Protein AF-A0A7C6BB40-F1 (afdb_monomer)

Solvent-accessible surface area (backbone atoms only — not comparable to full-atom values): 4400 Å² total; per-residue (Å²): 140,40,76,38,75,53,89,73,79,92,63,88,32,93,41,72,64,56,51,50,53,52,54,49,50,55,51,51,53,36,46,74,73,58,32,79,43,77,45,73,53,94,65,64,63,58,41,56,11,36,70,70,33,70,74,32,50,72,30,72,70,52,21,52,51,50,35,53,58,56,60,74,77,109

pLDDT: mean 93.39, std 7.37, range [51.66, 98.56]

Foldseek 3Di:
DAEEEDPDDQDADPDPVSLVVVVVVVVVVCVVVVHPYYDYDPCSLLNVLNVVPDVQNVDDVSSVVRSVVVVVVD

Sequence (74 aa):
MKIATACYPIDWMEGMGCYGDKLGGWVAEAAGQGAELLVFPEYAAMEL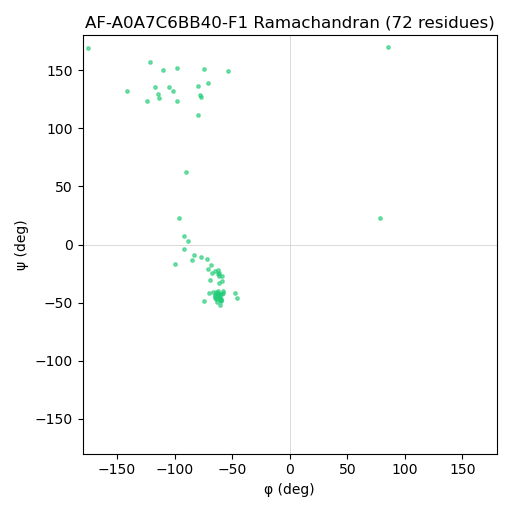AALEGRAVAGDLEASLRAVSARMAEV

Radius of gyration: 13.67 Å; Cα contacts (8 Å, |Δi|>4): 73; chains: 1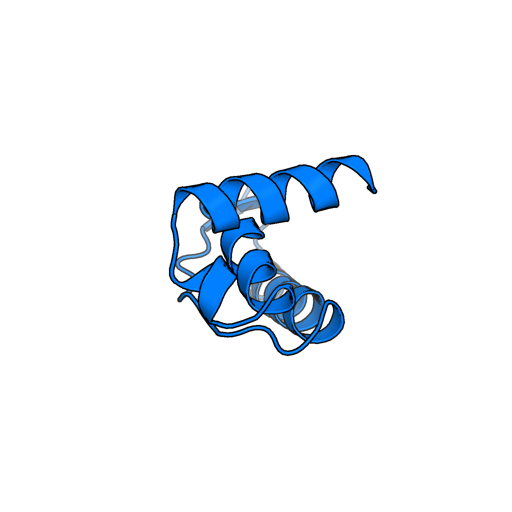; bounding box: 35×24×36 Å

Secondary structure (DSSP, 8-state):
--EEE--PPP---SSHHHHHHHHHHHHHHHHHTT-SEEE--TTGGGGGGGGG-HHHHTSHHHHHHHHHHHHTT-

Mean predicted aligned error: 3.2 Å

Structure (mmCIF, N/CA/C/O backbone):
data_AF-A0A7C6BB40-F1
#
_entry.id   AF-A0A7C6BB40-F1
#
loop_
_atom_site.group_PDB
_atom_site.id
_atom_site.type_symbol
_atom_site.label_atom_id
_atom_site.label_alt_id
_atom_site.label_comp_id
_atom_site.label_asym_id
_atom_site.label_entity_id
_atom_site.label_seq_id
_atom_site.pdbx_PDB_ins_code
_atom_site.Cartn_x
_atom_site.Cartn_y
_atom_site.Cartn_z
_atom_site.occupancy
_atom_site.B_iso_or_equiv
_atom_site.auth_seq_id
_atom_site.auth_comp_id
_atom_site.auth_asym_id
_atom_site.auth_atom_id
_atom_site.pdbx_PDB_model_num
ATOM 1 N N . MET A 1 1 ? -11.193 3.402 21.728 1.00 90.69 1 MET A N 1
ATOM 2 C CA . MET A 1 1 ? -9.973 3.312 20.914 1.00 90.69 1 MET A CA 1
ATOM 3 C C . MET A 1 1 ? -9.790 1.905 20.377 1.00 90.69 1 MET A C 1
ATOM 5 O O . MET A 1 1 ? -9.247 1.049 21.069 1.00 90.69 1 MET A O 1
ATOM 9 N N . LYS A 1 2 ? -10.276 1.665 19.156 1.00 97.81 2 LYS A N 1
ATOM 10 C CA . LYS A 1 2 ? -10.005 0.445 18.380 1.00 97.81 2 LYS A CA 1
ATOM 11 C C . LYS A 1 2 ? -8.934 0.738 17.327 1.00 97.81 2 LYS A C 1
ATOM 13 O O . LYS A 1 2 ? -9.036 1.734 16.620 1.00 97.81 2 LYS A O 1
ATOM 18 N N . ILE A 1 3 ? -7.922 -0.120 17.225 1.00 97.94 3 ILE A N 1
ATOM 19 C CA . ILE A 1 3 ? -6.815 0.019 16.267 1.00 97.94 3 ILE A CA 1
ATOM 20 C C . ILE A 1 3 ? -6.856 -1.173 15.308 1.00 97.94 3 ILE A C 1
ATOM 22 O O . ILE A 1 3 ? -7.045 -2.306 15.751 1.00 97.94 3 ILE A O 1
ATOM 26 N N . ALA A 1 4 ? -6.692 -0.913 14.014 1.00 98.19 4 ALA A N 1
ATOM 27 C CA . ALA A 1 4 ? -6.551 -1.916 12.966 1.00 98.19 4 ALA A CA 1
ATOM 28 C C . ALA A 1 4 ? -5.118 -1.930 12.417 1.00 98.19 4 ALA A C 1
ATOM 30 O O . ALA A 1 4 ? -4.436 -0.903 12.389 1.00 98.19 4 ALA A O 1
ATOM 31 N N . THR A 1 5 ? -4.671 -3.095 11.955 1.00 96.94 5 THR A N 1
ATOM 32 C CA . THR A 1 5 ? -3.368 -3.290 11.315 1.00 96.94 5 THR A CA 1
ATOM 33 C C . THR A 1 5 ? -3.593 -3.896 9.930 1.00 96.94 5 THR A C 1
ATOM 35 O O . THR A 1 5 ? -4.236 -4.938 9.800 1.00 96.94 5 THR A O 1
ATOM 38 N N . ALA A 1 6 ? -3.101 -3.245 8.875 1.00 95.31 6 ALA A N 1
ATOM 39 C CA . ALA A 1 6 ? -3.224 -3.774 7.521 1.00 95.31 6 ALA A CA 1
ATOM 40 C C . ALA A 1 6 ? -2.158 -4.853 7.284 1.00 95.31 6 ALA A C 1
ATOM 42 O O . ALA A 1 6 ? -0.971 -4.551 7.191 1.00 95.31 6 ALA A O 1
ATOM 43 N N . CYS A 1 7 ? -2.568 -6.114 7.146 1.00 91.06 7 CYS A N 1
ATOM 44 C CA . CYS A 1 7 ? -1.709 -7.173 6.609 1.00 91.06 7 CYS A CA 1
ATOM 45 C C . CYS A 1 7 ? -1.888 -7.227 5.084 1.00 91.06 7 CYS A C 1
ATOM 47 O O . CYS A 1 7 ? -2.446 -8.184 4.546 1.00 91.06 7 CYS A O 1
ATOM 49 N N . TYR A 1 8 ? -1.534 -6.133 4.403 1.00 85.81 8 TYR A N 1
ATOM 50 C CA . TYR A 1 8 ? -1.838 -5.980 2.982 1.00 85.81 8 TYR A CA 1
ATOM 51 C C . TYR A 1 8 ? -0.830 -6.758 2.106 1.00 85.81 8 TYR A C 1
ATOM 53 O O . TYR A 1 8 ? 0.371 -6.721 2.387 1.00 85.81 8 TYR A O 1
ATOM 61 N N . PRO A 1 9 ? -1.289 -7.483 1.065 1.00 88.06 9 PRO A N 1
ATOM 62 C CA . PRO A 1 9 ? -0.407 -8.164 0.117 1.00 88.06 9 PRO A CA 1
ATOM 63 C C . PRO A 1 9 ? 0.240 -7.162 -0.841 1.00 88.06 9 PRO A C 1
ATOM 65 O O . PRO A 1 9 ? -0.371 -6.149 -1.160 1.00 88.06 9 PRO A O 1
ATOM 68 N N . ILE A 1 10 ? 1.440 -7.451 -1.344 1.00 89.00 10 ILE A N 1
ATOM 69 C CA . ILE A 1 10 ? 2.068 -6.618 -2.380 1.00 89.00 10 ILE A CA 1
ATOM 70 C C . ILE A 1 10 ? 1.424 -6.915 -3.740 1.00 89.00 10 ILE A C 1
ATOM 72 O O . ILE A 1 10 ? 1.402 -8.068 -4.168 1.00 89.00 10 ILE A O 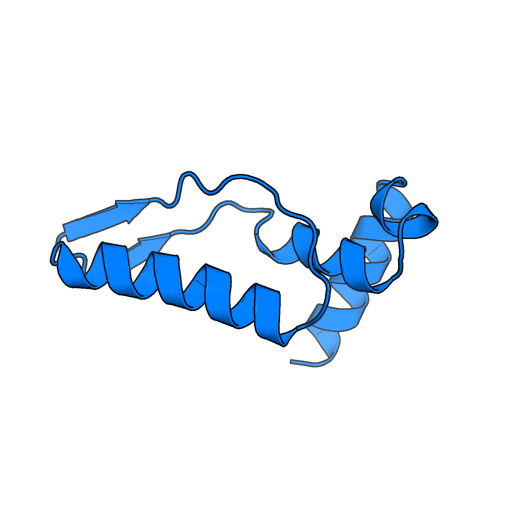1
ATOM 76 N N . ASP A 1 11 ? 0.959 -5.872 -4.425 1.00 91.81 11 ASP A N 1
ATOM 77 C CA . ASP A 1 11 ? 0.339 -5.909 -5.747 1.00 91.81 11 ASP A CA 1
ATOM 78 C C . ASP A 1 11 ? 1.103 -5.028 -6.744 1.00 91.81 11 ASP A C 1
ATOM 80 O O . ASP A 1 11 ? 1.803 -4.077 -6.390 1.00 91.81 11 ASP A O 1
ATOM 84 N N . TRP A 1 12 ? 0.940 -5.330 -8.030 1.00 94.56 12 TRP A N 1
ATOM 85 C CA . TRP A 1 12 ? 1.466 -4.490 -9.101 1.00 94.56 12 TRP A CA 1
ATOM 86 C C . TRP A 1 12 ? 0.571 -3.261 -9.317 1.00 94.56 12 TRP A C 1
ATOM 88 O O . TRP A 1 12 ? -0.633 -3.409 -9.523 1.00 94.56 12 TRP A O 1
ATOM 98 N N . MET A 1 13 ? 1.158 -2.060 -9.335 1.00 95.56 13 MET A N 1
ATOM 99 C CA . MET A 1 13 ? 0.430 -0.810 -9.586 1.00 95.56 13 MET A CA 1
ATOM 100 C C . MET A 1 13 ? 0.569 -0.371 -11.043 1.00 95.56 13 MET A C 1
ATOM 102 O O . MET A 1 13 ? 1.676 -0.154 -11.530 1.00 95.56 13 MET A O 1
ATOM 106 N N . GLU A 1 14 ? -0.558 -0.184 -11.732 1.00 94.75 14 GLU A N 1
ATOM 107 C CA . GLU A 1 14 ? -0.588 0.378 -13.094 1.00 94.75 14 GLU A CA 1
ATOM 108 C C . GLU A 1 14 ? -0.593 1.916 -13.106 1.00 94.75 14 GLU A C 1
ATOM 110 O O . GLU A 1 14 ? -0.353 2.540 -14.138 1.00 94.75 14 GLU A O 1
ATOM 115 N N . GLY A 1 15 ? -0.843 2.545 -11.955 1.00 93.62 15 GLY A N 1
ATOM 116 C CA . GLY A 1 15 ? -0.874 3.994 -11.809 1.00 93.62 15 GLY A CA 1
ATOM 117 C C . GLY A 1 15 ? -1.073 4.438 -10.362 1.00 93.62 15 GLY A C 1
ATOM 118 O O . GLY A 1 15 ? -1.439 3.644 -9.496 1.00 93.62 15 GLY A O 1
ATOM 119 N N . MET A 1 16 ? -0.889 5.738 -10.109 1.00 91.88 16 MET A N 1
ATOM 120 C CA . MET A 1 16 ? -1.145 6.340 -8.789 1.00 91.88 16 MET A CA 1
ATOM 121 C C . MET A 1 16 ? -2.596 6.152 -8.320 1.00 91.88 16 MET A C 1
ATOM 123 O O . MET A 1 16 ? -2.831 6.021 -7.122 1.00 91.88 16 MET A O 1
ATOM 127 N N . GLY A 1 17 ? -3.557 6.106 -9.252 1.00 95.12 17 GLY A N 1
ATOM 128 C CA . GLY A 1 17 ? -4.965 5.836 -8.943 1.00 95.12 17 GLY A CA 1
ATOM 129 C C . GLY A 1 17 ? -5.165 4.468 -8.289 1.00 95.12 17 GLY A C 1
ATOM 130 O O . GLY A 1 17 ? -5.755 4.399 -7.220 1.00 95.12 17 GLY A O 1
ATOM 131 N N . CYS A 1 18 ? -4.568 3.408 -8.850 1.00 95.31 18 CYS A N 1
ATOM 132 C CA . CYS A 1 18 ? -4.652 2.052 -8.293 1.00 95.31 18 CYS A CA 1
ATOM 133 C C . CYS A 1 18 ? -4.117 1.979 -6.856 1.00 95.31 18 CYS A C 1
ATOM 135 O O . CYS A 1 18 ? -4.709 1.320 -6.003 1.00 95.31 18 CYS A O 1
ATOM 137 N N . TYR A 1 19 ? -3.020 2.690 -6.580 1.00 94.19 19 TYR A N 1
ATOM 138 C CA . TYR A 1 19 ? -2.451 2.768 -5.237 1.00 94.19 19 TYR A CA 1
ATOM 139 C C . TYR A 1 19 ? -3.403 3.478 -4.261 1.00 94.19 19 TYR A C 1
ATOM 141 O O . TYR A 1 19 ? -3.669 2.971 -3.171 1.00 94.19 19 TYR A O 1
ATOM 149 N N . GLY A 1 20 ? -3.976 4.615 -4.672 1.00 94.75 20 GLY A N 1
ATOM 150 C CA . GLY A 1 20 ? -4.976 5.340 -3.886 1.00 94.75 20 GLY A CA 1
ATOM 151 C C . GLY A 1 20 ? -6.231 4.510 -3.603 1.00 94.75 20 GLY A C 1
ATOM 152 O O . GLY A 1 20 ? -6.666 4.443 -2.454 1.00 94.75 20 GLY A O 1
ATOM 153 N N . ASP A 1 21 ? -6.767 3.829 -4.616 1.00 96.94 21 ASP A N 1
ATOM 154 C CA . ASP A 1 21 ? -7.950 2.970 -4.496 1.00 96.94 21 ASP A CA 1
ATOM 155 C C . ASP A 1 21 ? -7.707 1.817 -3.515 1.00 96.94 21 ASP A C 1
ATOM 157 O O . ASP A 1 21 ? -8.539 1.544 -2.645 1.00 96.94 21 ASP A O 1
ATOM 161 N N . LYS A 1 22 ? -6.533 1.178 -3.598 1.00 95.50 22 LYS A N 1
ATOM 162 C CA . LYS A 1 22 ? -6.136 0.109 -2.677 1.00 95.50 22 LYS A CA 1
ATOM 163 C C . LYS A 1 22 ? -6.076 0.600 -1.233 1.00 95.50 22 LYS A C 1
ATOM 165 O O . LYS A 1 22 ? -6.687 -0.016 -0.358 1.00 95.50 22 LYS A O 1
ATOM 170 N N . LEU A 1 23 ? -5.366 1.700 -0.965 1.00 95.44 23 LEU A N 1
ATOM 171 C CA . LEU A 1 23 ? -5.282 2.258 0.389 1.00 95.44 23 LEU A CA 1
ATOM 172 C C . LEU A 1 23 ? -6.658 2.699 0.900 1.0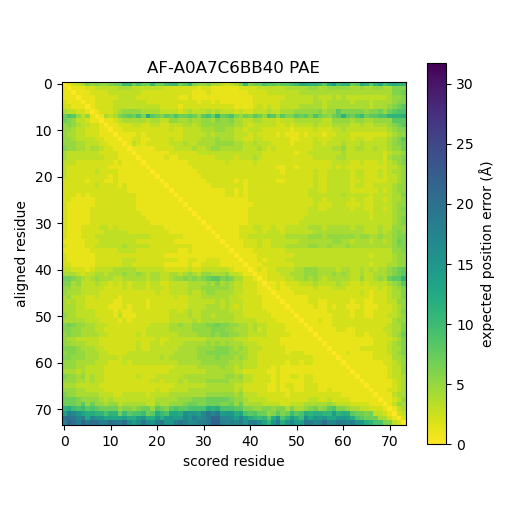0 95.44 23 LEU A C 1
ATOM 174 O O . LEU A 1 23 ? -6.996 2.443 2.057 1.00 95.44 23 LEU A O 1
ATOM 178 N N . GLY A 1 24 ? -7.470 3.303 0.030 1.00 96.94 24 GLY A N 1
ATOM 179 C CA . GLY A 1 24 ? -8.848 3.682 0.324 1.00 96.94 24 GLY A CA 1
ATOM 180 C C . GLY A 1 24 ? -9.705 2.489 0.748 1.00 96.94 24 GLY A C 1
ATOM 181 O O . GLY A 1 24 ? -10.439 2.593 1.730 1.00 96.94 24 GLY A O 1
ATOM 182 N N . GLY A 1 25 ? -9.559 1.338 0.083 1.00 96.88 25 GLY A N 1
ATOM 183 C CA . GLY A 1 25 ? -10.228 0.090 0.456 1.00 96.88 25 GLY A CA 1
ATOM 184 C C . GLY A 1 25 ? -9.878 -0.378 1.871 1.00 96.88 25 GLY A C 1
ATOM 185 O O . GLY A 1 25 ? -10.777 -0.640 2.670 1.00 96.88 25 GLY A O 1
ATOM 186 N N . TRP A 1 26 ? -8.587 -0.395 2.221 1.00 97.31 26 TRP A N 1
ATOM 187 C CA . TRP A 1 26 ? -8.131 -0.762 3.570 1.00 97.31 26 TRP A CA 1
ATOM 188 C C . TRP A 1 26 ? -8.652 0.189 4.650 1.00 97.31 26 TRP A C 1
ATOM 190 O O . TRP A 1 26 ? -9.092 -0.253 5.714 1.00 97.31 26 TRP A O 1
ATOM 200 N N . VAL A 1 27 ? -8.634 1.496 4.378 1.00 97.75 27 VAL A N 1
ATOM 201 C CA . VAL A 1 2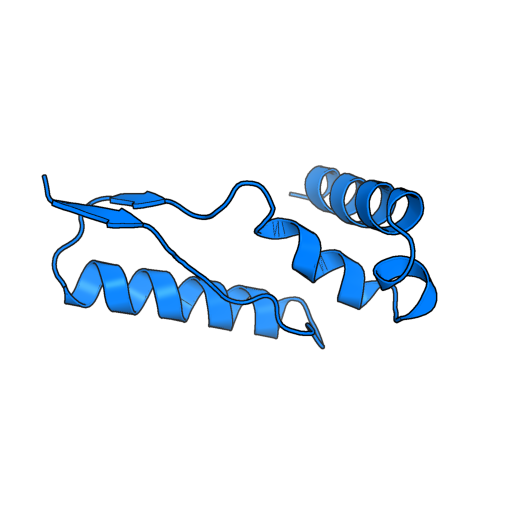7 ? -9.184 2.504 5.294 1.00 97.75 27 VAL A CA 1
ATOM 202 C C . VAL A 1 27 ? -10.689 2.309 5.470 1.00 97.75 27 VAL A C 1
ATOM 204 O O . VAL A 1 27 ? -11.170 2.313 6.603 1.00 97.75 27 VAL A O 1
ATOM 207 N N . ALA A 1 28 ? -11.430 2.108 4.378 1.00 98.31 28 ALA A N 1
ATOM 208 C CA . ALA A 1 28 ? -12.874 1.907 4.414 1.00 98.31 28 ALA A CA 1
ATOM 209 C C . ALA A 1 28 ? -13.258 0.644 5.195 1.00 98.31 28 ALA A C 1
ATOM 211 O O . ALA A 1 28 ? -14.185 0.685 6.004 1.00 98.31 28 ALA A O 1
ATOM 212 N N . GLU A 1 29 ? -12.528 -0.457 5.010 1.00 97.62 29 GLU A N 1
ATOM 213 C CA . GLU A 1 29 ? -12.750 -1.692 5.760 1.00 97.62 29 GLU A CA 1
ATOM 214 C C . GLU A 1 29 ? -12.492 -1.493 7.261 1.00 97.62 29 GLU A C 1
ATOM 216 O O . GLU A 1 29 ? -13.342 -1.828 8.090 1.00 97.62 29 GLU A O 1
ATOM 221 N N . ALA A 1 30 ? -11.353 -0.896 7.625 1.00 98.19 30 ALA A N 1
ATOM 222 C CA . ALA A 1 30 ? -11.008 -0.639 9.019 1.00 98.19 30 ALA A CA 1
ATOM 223 C C . ALA A 1 30 ? -12.036 0.282 9.700 1.00 98.19 30 ALA A C 1
ATOM 225 O O . ALA A 1 30 ? -12.512 -0.018 10.801 1.00 98.19 30 ALA A O 1
ATOM 226 N N . ALA A 1 31 ? -12.427 1.367 9.027 1.00 98.31 31 ALA A N 1
ATOM 227 C CA . ALA A 1 31 ? -13.448 2.292 9.507 1.00 98.31 31 ALA A CA 1
ATOM 228 C C . ALA A 1 31 ? -14.822 1.613 9.628 1.00 98.31 31 ALA A C 1
ATOM 230 O O . ALA A 1 31 ? -15.510 1.798 10.632 1.00 98.31 31 ALA A O 1
ATOM 231 N N . GLY A 1 32 ? -15.196 0.763 8.665 1.00 98.38 32 GLY A N 1
ATOM 232 C CA . GLY A 1 32 ? -16.425 -0.037 8.703 1.00 98.38 32 GLY A CA 1
ATOM 233 C C . GLY A 1 32 ? -16.478 -1.011 9.884 1.00 98.38 32 GLY A C 1
ATOM 234 O O . GLY A 1 32 ? -17.554 -1.316 10.395 1.00 98.38 32 GLY A O 1
ATOM 235 N N . GLN A 1 33 ? -15.318 -1.442 10.384 1.00 98.06 33 GLN A N 1
ATOM 236 C CA . GLN A 1 33 ? -15.191 -2.238 11.604 1.00 98.06 33 GLN A CA 1
ATOM 237 C C . GLN A 1 33 ? -15.074 -1.385 12.882 1.00 98.06 33 GLN A C 1
ATOM 239 O O . GLN A 1 33 ? -14.895 -1.938 13.971 1.00 98.06 33 GLN A O 1
ATOM 244 N N . GLY A 1 34 ? -15.165 -0.058 12.788 1.00 98.31 34 GLY A N 1
ATOM 245 C CA . GLY A 1 34 ? -15.086 0.867 13.918 1.00 98.31 34 GLY A CA 1
ATOM 246 C C . GLY A 1 34 ? -13.668 1.131 14.424 1.00 98.31 34 GLY A C 1
ATOM 247 O O . GLY A 1 34 ? -13.508 1.465 15.596 1.00 98.31 34 GLY A O 1
ATOM 248 N N . ALA A 1 35 ? -12.635 0.927 13.599 1.00 98.56 35 ALA A N 1
ATOM 249 C CA . ALA A 1 35 ? -11.278 1.342 13.943 1.00 98.56 35 ALA A CA 1
ATOM 250 C C . ALA A 1 35 ? -11.145 2.873 13.906 1.00 98.56 35 ALA A C 1
ATOM 252 O O . ALA A 1 35 ? -11.653 3.535 13.006 1.00 98.56 35 ALA A O 1
ATOM 253 N N . GLU A 1 36 ? -10.428 3.421 14.881 1.00 98.25 36 GLU A N 1
ATOM 254 C CA . GLU A 1 36 ? -10.114 4.851 15.012 1.00 98.25 36 GLU A CA 1
ATOM 255 C C . GLU A 1 36 ? -8.698 5.170 14.499 1.00 98.25 36 GLU A C 1
ATOM 257 O O . GLU A 1 36 ? -8.376 6.322 14.224 1.00 98.25 36 GLU A O 1
ATOM 262 N N . LEU A 1 37 ? -7.854 4.144 14.357 1.00 97.94 37 LEU A N 1
ATOM 263 C CA . LEU A 1 37 ? -6.517 4.217 13.776 1.00 97.94 37 LEU A CA 1
ATOM 264 C C . LEU A 1 37 ? -6.264 2.959 12.940 1.00 97.94 37 LEU A C 1
ATOM 266 O O . LEU A 1 37 ? -6.480 1.848 13.425 1.00 97.94 37 LEU A O 1
ATOM 270 N N . LEU A 1 38 ? -5.768 3.138 11.717 1.00 97.88 38 LEU A N 1
ATOM 271 C CA . LEU A 1 38 ? -5.238 2.071 10.873 1.00 97.88 38 LEU A CA 1
ATOM 272 C C . LEU A 1 38 ? -3.738 2.296 10.682 1.00 97.88 38 LEU A C 1
ATOM 274 O O . LEU A 1 38 ? -3.326 3.389 10.296 1.00 97.88 38 LEU A O 1
ATOM 278 N N . VAL A 1 39 ? -2.935 1.263 10.926 1.00 96.69 39 VAL A N 1
ATOM 279 C CA . VAL A 1 39 ? -1.502 1.276 10.609 1.00 96.69 39 VAL A CA 1
ATOM 280 C C . VAL A 1 39 ? -1.216 0.431 9.375 1.00 96.69 39 VAL A C 1
ATOM 282 O O . VAL A 1 3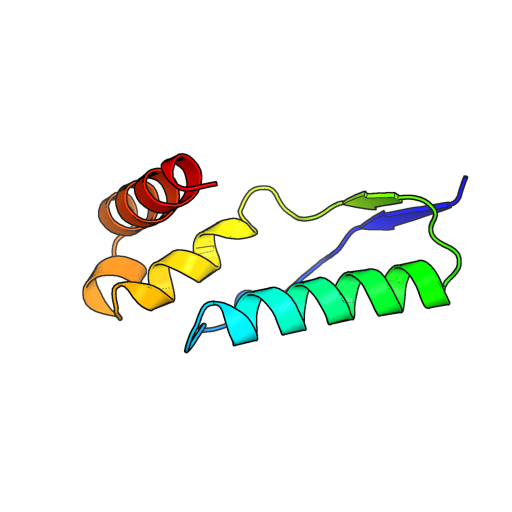9 ? -1.713 -0.692 9.246 1.00 96.69 39 VAL A O 1
ATOM 285 N N . PHE A 1 40 ? -0.392 0.978 8.484 1.00 95.38 40 PHE A N 1
ATOM 286 C CA . PHE A 1 40 ? 0.136 0.274 7.323 1.00 95.38 40 PHE A CA 1
ATOM 287 C C . PHE A 1 40 ? 1.554 -0.260 7.609 1.00 95.38 40 PHE A C 1
ATOM 289 O O . PHE A 1 40 ? 2.275 0.320 8.422 1.00 95.38 40 PHE A O 1
ATOM 296 N N . PRO A 1 41 ? 1.963 -1.357 6.953 1.00 91.94 41 PRO A N 1
ATOM 297 C CA . PRO A 1 41 ? 3.334 -1.850 6.935 1.00 91.94 41 PRO A CA 1
ATOM 298 C C . PRO A 1 41 ? 4.340 -0.787 6.491 1.00 91.94 41 PRO A C 1
ATOM 300 O O . PRO A 1 41 ? 4.040 0.040 5.630 1.00 91.94 41 PRO A O 1
ATOM 303 N N . GLU A 1 42 ? 5.561 -0.886 7.022 1.00 88.25 42 GLU A N 1
ATOM 304 C CA . GLU A 1 42 ? 6.692 0.011 6.734 1.00 88.25 42 GLU A CA 1
ATOM 305 C C . GLU A 1 42 ? 6.891 0.259 5.231 1.00 88.25 42 GLU A C 1
ATOM 307 O O . GLU A 1 42 ? 7.093 1.389 4.797 1.00 88.25 42 GLU A O 1
ATOM 312 N N . TYR A 1 43 ? 6.758 -0.795 4.427 1.00 86.81 43 TYR A N 1
ATOM 313 C CA . TYR A 1 43 ? 7.018 -0.763 2.992 1.00 86.81 43 TYR A CA 1
ATOM 314 C C . TYR A 1 43 ? 5.765 -0.560 2.123 1.00 86.81 43 TYR A C 1
ATOM 316 O O . TYR A 1 43 ? 5.795 -0.903 0.948 1.00 86.81 43 TYR A O 1
ATOM 324 N N . ALA A 1 44 ? 4.675 0.018 2.652 1.00 88.81 44 ALA A N 1
ATOM 325 C CA . ALA A 1 44 ? 3.477 0.400 1.873 1.00 88.81 44 ALA A CA 1
ATOM 326 C C . ALA A 1 44 ? 3.803 1.130 0.563 1.00 88.81 44 ALA A C 1
ATOM 328 O O . ALA A 1 44 ? 3.312 0.767 -0.501 1.00 88.81 44 ALA A O 1
ATOM 329 N N . ALA A 1 45 ? 4.712 2.101 0.623 1.00 90.69 45 ALA A N 1
ATOM 330 C CA . ALA A 1 45 ? 5.092 2.889 -0.541 1.00 90.69 45 ALA A CA 1
ATOM 331 C C . ALA A 1 45 ? 5.943 2.122 -1.571 1.00 90.69 45 ALA A C 1
ATOM 333 O O . ALA A 1 45 ? 6.109 2.612 -2.686 1.00 90.69 45 ALA A O 1
ATOM 334 N N . MET A 1 46 ? 6.472 0.933 -1.248 1.00 92.94 46 MET A N 1
ATOM 335 C CA . MET A 1 46 ? 7.329 0.180 -2.175 1.00 92.94 46 MET A CA 1
ATOM 336 C C . MET A 1 46 ? 6.589 -0.282 -3.432 1.00 92.94 46 MET A C 1
ATOM 338 O O . MET A 1 46 ? 7.215 -0.463 -4.473 1.00 92.94 46 MET A O 1
ATOM 342 N N . GLU A 1 47 ? 5.261 -0.393 -3.382 1.00 93.81 47 GLU A N 1
ATOM 343 C CA . GLU A 1 47 ? 4.433 -0.708 -4.554 1.00 93.81 47 GLU A CA 1
ATOM 344 C C . GLU A 1 47 ? 4.522 0.369 -5.647 1.00 93.81 47 GLU A C 1
ATOM 346 O O . GLU A 1 47 ? 4.308 0.084 -6.825 1.00 93.81 47 GLU A O 1
ATOM 351 N N . LEU A 1 48 ? 4.909 1.599 -5.286 1.00 94.56 48 LEU A N 1
ATOM 352 C CA . LEU A 1 48 ? 5.103 2.697 -6.234 1.00 94.56 48 LEU A CA 1
ATOM 353 C C . LEU A 1 48 ? 6.305 2.481 -7.161 1.00 94.56 48 LEU A 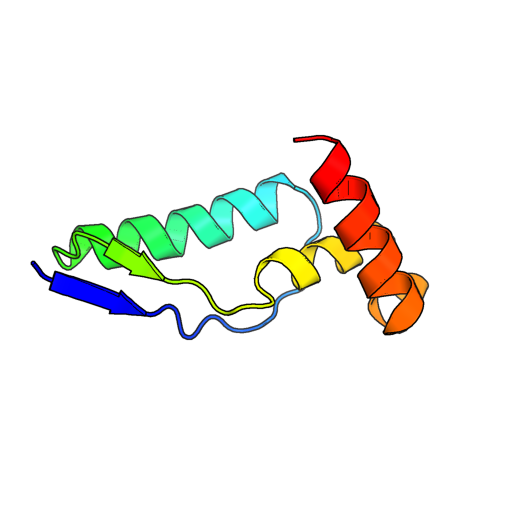C 1
ATOM 355 O O . LEU A 1 48 ? 6.354 3.097 -8.224 1.00 94.56 48 LEU A O 1
ATOM 359 N N . ALA A 1 49 ? 7.234 1.578 -6.824 1.00 96.00 49 ALA A N 1
ATOM 360 C CA . ALA A 1 49 ? 8.316 1.193 -7.729 1.00 96.00 49 ALA A CA 1
ATOM 361 C C . ALA A 1 49 ? 7.789 0.565 -9.035 1.00 96.00 49 ALA A C 1
ATOM 363 O O . ALA A 1 49 ? 8.447 0.665 -10.071 1.00 96.00 49 ALA A O 1
ATOM 364 N N . ALA A 1 50 ? 6.581 -0.020 -9.024 1.00 95.56 50 ALA A N 1
ATOM 365 C CA . ALA A 1 50 ? 5.934 -0.564 -10.221 1.00 95.56 50 ALA A CA 1
ATOM 366 C C . ALA A 1 50 ? 5.720 0.493 -11.321 1.00 95.56 50 ALA A C 1
ATOM 368 O O . ALA A 1 50 ? 5.734 0.160 -12.509 1.00 95.56 50 ALA A O 1
ATOM 369 N N . LEU A 1 51 ? 5.590 1.770 -10.941 1.00 95.38 51 LEU A N 1
ATOM 370 C CA . LEU A 1 51 ? 5.360 2.881 -11.867 1.00 95.38 51 LEU A CA 1
ATOM 371 C C . LEU A 1 51 ? 6.592 3.217 -12.722 1.00 95.38 51 LEU A C 1
ATOM 373 O O . LEU A 1 51 ? 6.439 3.768 -13.807 1.00 95.38 51 LEU A O 1
ATOM 377 N N . GLU A 1 52 ? 7.788 2.817 -12.283 1.00 96.06 52 GLU A N 1
ATOM 378 C CA . GLU A 1 52 ? 9.042 2.949 -13.042 1.00 96.06 52 GLU A CA 1
ATOM 379 C C . GLU A 1 52 ? 9.351 1.697 -13.893 1.00 96.06 52 GLU A C 1
ATOM 381 O O . GLU A 1 52 ? 10.412 1.566 -14.510 1.00 96.06 52 GLU A O 1
ATOM 386 N N . GLY A 1 53 ? 8.408 0.752 -13.952 1.00 96.00 53 GLY A N 1
ATOM 387 C CA . GLY A 1 53 ? 8.489 -0.450 -14.770 1.00 96.00 53 GLY A CA 1
ATOM 388 C C . GLY A 1 53 ? 9.236 -1.618 -14.119 1.00 96.00 53 GLY A C 1
ATOM 389 O O . GLY A 1 53 ? 9.878 -1.516 -13.076 1.00 96.00 53 GLY A O 1
ATOM 390 N N . ARG A 1 54 ? 9.141 -2.790 -14.764 1.00 96.25 54 ARG A N 1
ATOM 391 C CA . ARG A 1 54 ? 9.602 -4.076 -14.200 1.00 96.25 54 ARG A CA 1
ATOM 392 C C . ARG A 1 54 ? 11.095 -4.133 -13.896 1.00 96.25 54 ARG A C 1
ATOM 394 O O . ARG A 1 54 ? 11.479 -4.823 -12.961 1.00 96.25 54 ARG A O 1
ATOM 401 N N . ALA A 1 55 ? 11.923 -3.446 -14.681 1.00 97.19 55 ALA A N 1
AT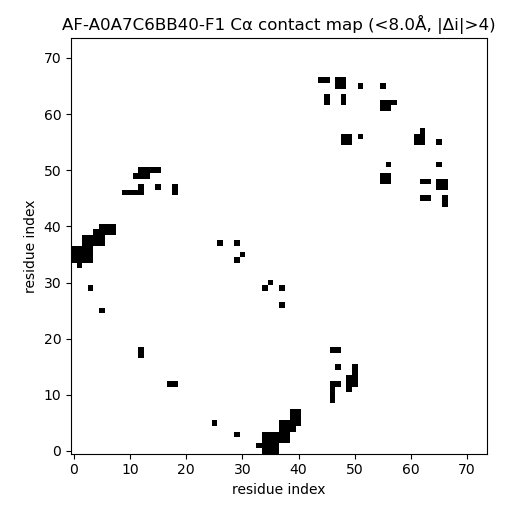OM 402 C CA . ALA A 1 55 ? 13.365 -3.435 -14.458 1.00 97.19 55 ALA A CA 1
ATOM 403 C C . ALA A 1 55 ? 13.724 -2.723 -13.146 1.00 97.19 55 ALA A C 1
ATOM 405 O O . ALA A 1 55 ? 14.561 -3.218 -12.402 1.00 97.19 55 ALA A O 1
ATOM 406 N N . VAL A 1 56 ? 13.051 -1.607 -12.844 1.00 97.06 56 VAL A N 1
ATOM 407 C CA . VAL A 1 56 ? 13.252 -0.857 -11.598 1.00 97.06 56 VAL A CA 1
ATOM 408 C C . VAL A 1 56 ? 12.619 -1.593 -10.423 1.00 97.06 56 VAL A C 1
ATOM 410 O O . VAL A 1 56 ? 13.300 -1.832 -9.436 1.00 97.06 56 VAL A O 1
ATOM 413 N N . ALA A 1 57 ? 11.365 -2.036 -10.552 1.00 95.25 57 ALA A N 1
ATOM 414 C CA . ALA A 1 57 ? 10.661 -2.776 -9.500 1.00 95.25 57 ALA A CA 1
ATOM 415 C C . ALA A 1 57 ? 11.321 -4.123 -9.137 1.00 95.25 57 ALA A C 1
ATOM 417 O O . ALA A 1 57 ? 11.138 -4.631 -8.034 1.00 95.25 57 ALA A O 1
ATOM 418 N N . GLY A 1 58 ? 12.064 -4.724 -10.073 1.00 95.19 58 GLY A N 1
ATOM 419 C CA . GLY A 1 58 ? 12.815 -5.962 -9.858 1.00 95.19 58 GLY A CA 1
ATOM 420 C C . GLY A 1 58 ? 14.191 -5.769 -9.213 1.00 95.19 58 GLY A C 1
ATOM 421 O O . GLY A 1 58 ? 14.816 -6.764 -8.849 1.00 95.19 58 GLY A O 1
ATOM 422 N N . ASP A 1 59 ? 14.665 -4.528 -9.070 1.00 97.44 59 ASP A N 1
ATOM 423 C CA . ASP A 1 59 ? 15.943 -4.186 -8.446 1.00 97.44 59 ASP A CA 1
ATOM 424 C C . ASP A 1 59 ? 15.714 -3.401 -7.148 1.00 97.44 59 ASP A C 1
ATOM 426 O O . ASP A 1 59 ? 15.018 -2.384 -7.124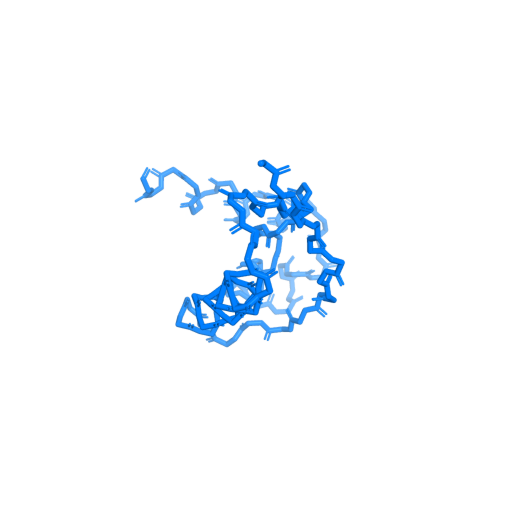 1.00 97.44 59 ASP A O 1
ATOM 430 N N . LEU A 1 60 ? 16.297 -3.877 -6.044 1.00 94.38 60 LEU A N 1
ATOM 431 C CA . LEU A 1 60 ? 16.059 -3.301 -4.720 1.00 94.38 60 LEU A CA 1
ATOM 432 C C . LEU A 1 60 ? 16.553 -1.853 -4.622 1.00 94.38 60 LEU A C 1
ATOM 434 O O . LEU A 1 60 ? 15.840 -0.990 -4.114 1.00 94.38 60 LEU A O 1
ATOM 438 N N . GLU A 1 61 ? 17.768 -1.575 -5.088 1.00 96.88 61 GLU A N 1
ATOM 439 C CA . GLU A 1 61 ? 18.365 -0.248 -4.953 1.00 96.88 61 GLU A CA 1
ATOM 440 C C . GLU A 1 61 ? 17.655 0.765 -5.858 1.00 96.88 61 GLU A C 1
ATOM 442 O O . GLU A 1 61 ? 17.350 1.882 -5.429 1.00 96.88 61 GLU A O 1
ATOM 447 N N . ALA A 1 62 ? 17.330 0.364 -7.086 1.00 97.31 62 ALA A N 1
ATOM 448 C CA . ALA A 1 62 ? 16.556 1.169 -8.017 1.00 97.31 62 ALA A CA 1
ATOM 449 C C . ALA A 1 62 ? 15.145 1.445 -7.480 1.00 97.31 62 ALA A C 1
ATOM 451 O O . ALA A 1 62 ? 14.696 2.590 -7.535 1.00 97.31 62 ALA A O 1
ATOM 452 N N . SER A 1 63 ? 14.482 0.442 -6.893 1.00 96.06 63 SER A N 1
ATOM 453 C CA . SER A 1 63 ? 13.168 0.600 -6.256 1.00 96.06 63 SER A CA 1
ATOM 454 C C . SER A 1 63 ? 13.205 1.618 -5.118 1.00 96.06 63 SER A C 1
ATOM 456 O O . SER A 1 63 ? 12.369 2.518 -5.068 1.00 96.06 63 SER A O 1
ATOM 458 N N . LEU A 1 64 ? 14.200 1.530 -4.229 1.00 94.88 64 LEU A N 1
ATOM 459 C CA . LEU A 1 64 ? 14.353 2.472 -3.116 1.00 94.88 64 LEU A CA 1
ATOM 460 C C . LEU A 1 64 ? 14.562 3.909 -3.612 1.00 94.88 64 LEU A C 1
ATOM 462 O O . LEU A 1 64 ? 13.952 4.841 -3.086 1.00 94.88 64 LEU A O 1
ATOM 466 N N . ARG A 1 65 ? 15.391 4.098 -4.646 1.00 95.75 65 ARG A N 1
ATOM 467 C CA . ARG A 1 65 ? 15.614 5.418 -5.258 1.00 95.75 65 ARG A CA 1
ATOM 468 C C . ARG A 1 65 ? 14.344 5.962 -5.913 1.00 95.75 65 ARG A C 1
ATOM 470 O O . ARG A 1 65 ? 14.025 7.129 -5.704 1.00 95.75 65 ARG A O 1
ATOM 477 N N . ALA A 1 66 ? 13.619 5.126 -6.656 1.00 94.62 66 ALA A N 1
ATOM 478 C CA . ALA A 1 66 ? 12.366 5.494 -7.312 1.00 94.62 66 ALA A CA 1
ATOM 479 C C . ALA A 1 66 ? 11.302 5.949 -6.306 1.00 94.62 66 ALA A C 1
ATOM 481 O O . ALA A 1 66 ? 10.717 7.019 -6.454 1.00 94.62 66 ALA A O 1
ATOM 482 N N . VAL A 1 67 ? 11.090 5.173 -5.242 1.00 94.06 67 VAL A N 1
ATOM 483 C CA . VAL A 1 67 ? 10.114 5.503 -4.192 1.00 94.06 67 VAL A CA 1
ATOM 484 C C . VAL A 1 67 ? 10.525 6.773 -3.443 1.00 94.06 67 VAL A C 1
ATOM 486 O O . VAL A 1 67 ? 9.690 7.648 -3.217 1.00 94.06 67 VAL A O 1
ATOM 489 N N . SER A 1 68 ? 11.812 6.913 -3.108 1.00 92.81 68 SER A N 1
ATOM 490 C CA . SER A 1 68 ? 12.346 8.099 -2.426 1.00 92.81 68 SER A CA 1
ATOM 491 C C . SER A 1 68 ? 12.154 9.382 -3.242 1.00 92.81 68 SER A C 1
ATOM 493 O O . SER A 1 68 ? 11.719 10.395 -2.696 1.00 92.81 68 SER A O 1
ATOM 495 N N . ALA A 1 69 ? 12.392 9.333 -4.559 1.00 91.38 69 ALA A N 1
ATOM 496 C CA . ALA A 1 69 ? 12.176 10.477 -5.445 1.00 91.38 69 ALA A CA 1
ATOM 497 C C . ALA A 1 69 ? 10.719 10.970 -5.407 1.00 91.38 69 ALA A C 1
ATOM 499 O O . ALA A 1 69 ? 10.487 12.168 -5.278 1.00 91.38 69 ALA A O 1
ATOM 500 N N . ARG A 1 70 ? 9.746 10.049 -5.406 1.00 86.75 70 ARG A N 1
ATOM 501 C CA . ARG A 1 70 ? 8.313 10.389 -5.352 1.00 86.75 70 ARG A CA 1
ATOM 502 C C . ARG A 1 70 ? 7.882 10.969 -4.006 1.00 86.75 70 ARG A C 1
ATOM 504 O O . ARG A 1 70 ? 6.965 11.778 -3.965 1.00 86.75 70 ARG A O 1
ATOM 511 N N . MET A 1 71 ? 8.519 10.575 -2.902 1.00 80.50 71 MET A N 1
ATOM 512 C CA . MET A 1 71 ? 8.206 11.125 -1.573 1.00 80.50 71 MET A CA 1
ATOM 513 C C . MET A 1 71 ? 8.604 12.600 -1.441 1.00 80.50 71 MET A C 1
ATOM 515 O O . MET A 1 71 ? 8.021 13.307 -0.629 1.00 80.50 71 MET A O 1
ATOM 519 N N . ALA A 1 72 ? 9.568 13.073 -2.236 1.00 73.00 72 ALA A N 1
ATOM 520 C CA . ALA A 1 72 ? 9.954 14.483 -2.268 1.00 73.00 72 ALA A CA 1
ATOM 521 C C . ALA A 1 72 ? 8.961 15.373 -3.044 1.00 73.00 72 ALA A C 1
ATOM 523 O O . ALA A 1 72 ? 9.077 16.596 -2.995 1.00 73.00 72 ALA A O 1
ATOM 524 N N . GLU A 1 73 ? 8.010 14.777 -3.770 1.00 64.38 73 GLU A N 1
ATOM 525 C CA . GLU A 1 73 ? 7.004 15.484 -4.575 1.00 64.38 73 GLU A CA 1
ATOM 526 C C . GLU A 1 73 ? 5.700 15.774 -3.806 1.00 64.38 73 GLU A C 1
ATOM 528 O O . GLU A 1 73 ? 4.808 16.423 -4.356 1.00 64.38 73 GLU A O 1
ATOM 533 N N . VAL A 1 74 ? 5.579 15.298 -2.557 1.00 51.66 74 VAL A N 1
ATOM 534 C CA . VAL A 1 74 ? 4.363 15.368 -1.721 1.00 51.66 74 VAL A CA 1
ATOM 535 C C . VAL A 1 74 ? 4.511 16.372 -0.583 1.00 51.66 74 VAL A C 1
ATOM 537 O O . VAL A 1 74 ? 5.572 16.370 0.080 1.00 51.66 74 VAL A O 1
#